Protein AF-A0A6C0C4U4-F1 (afdb_monomer_lite)

Structure (mmCIF, N/CA/C/O backbone):
data_AF-A0A6C0C4U4-F1
#
_entry.id   AF-A0A6C0C4U4-F1
#
loop_
_atom_site.group_PDB
_atom_site.id
_atom_site.type_symbol
_atom_site.label_atom_id
_atom_site.label_alt_id
_atom_site.label_comp_id
_atom_site.label_asym_id
_atom_site.label_entity_id
_atom_site.label_seq_id
_atom_site.pdbx_PDB_ins_code
_atom_site.Cartn_x
_atom_site.Cartn_y
_atom_site.Cartn_z
_atom_site.occupancy
_atom_site.B_iso_or_equiv
_atom_site.auth_seq_id
_atom_site.auth_comp_id
_atom_site.auth_asym_id
_atom_site.auth_atom_id
_atom_site.pdbx_PDB_model_num
ATOM 1 N N . MET A 1 1 ? -7.429 -11.064 2.525 1.00 60.97 1 MET A N 1
ATOM 2 C CA . MET A 1 1 ? -8.291 -10.091 1.809 1.00 60.97 1 MET A CA 1
ATOM 3 C C . MET A 1 1 ? -7.505 -9.223 0.812 1.00 60.97 1 MET A C 1
ATOM 5 O O . MET A 1 1 ? -8.133 -8.615 -0.039 1.00 60.97 1 MET A O 1
ATOM 9 N N . PHE A 1 2 ? -6.162 -9.239 0.836 1.00 70.19 2 PHE A N 1
ATOM 10 C CA . PHE A 1 2 ? -5.295 -8.494 -0.093 1.00 70.19 2 PHE A CA 1
ATOM 11 C C . PHE A 1 2 ? -4.650 -9.328 -1.211 1.00 70.19 2 PHE A C 1
ATOM 13 O O . PHE A 1 2 ? -4.129 -8.753 -2.158 1.00 70.19 2 PHE A O 1
ATOM 20 N N . ALA A 1 3 ? -4.752 -10.660 -1.165 1.00 76.62 3 ALA A N 1
ATOM 21 C CA . ALA A 1 3 ? -4.061 -11.582 -2.076 1.00 76.62 3 ALA A CA 1
ATOM 22 C C . ALA A 1 3 ? -4.167 -11.245 -3.578 1.00 76.62 3 ALA A C 1
ATOM 24 O O . ALA A 1 3 ? -3.235 -11.491 -4.340 1.00 76.62 3 ALA A O 1
ATOM 25 N N . SER A 1 4 ? -5.288 -10.677 -4.037 1.00 84.38 4 SER A N 1
ATOM 26 C CA . SER A 1 4 ? -5.429 -10.240 -5.432 1.00 84.38 4 SER A CA 1
ATOM 27 C C . SER A 1 4 ? -4.593 -9.001 -5.765 1.00 84.38 4 SER A C 1
ATOM 29 O O . SER A 1 4 ? -4.075 -8.901 -6.873 1.00 84.38 4 SER A O 1
ATOM 31 N N . LEU A 1 5 ? -4.480 -8.057 -4.828 1.00 84.50 5 LEU A N 1
ATOM 32 C CA . LEU A 1 5 ? -3.651 -6.862 -4.971 1.00 84.50 5 LEU A CA 1
ATOM 33 C C . LEU A 1 5 ? -2.167 -7.220 -4.847 1.00 84.50 5 LEU A C 1
ATOM 35 O O . LEU A 1 5 ? -1.385 -6.811 -5.696 1.00 84.50 5 LEU A O 1
ATOM 39 N N . GLU A 1 6 ? -1.810 -8.057 -3.869 1.00 83.88 6 GLU A N 1
ATOM 40 C CA . GLU A 1 6 ? -0.453 -8.596 -3.665 1.00 83.88 6 GLU A CA 1
ATOM 41 C C . GLU A 1 6 ? 0.088 -9.246 -4.937 1.00 83.88 6 GLU A C 1
ATOM 43 O O . GLU A 1 6 ? 1.147 -8.872 -5.434 1.00 83.88 6 GLU A O 1
ATOM 48 N N . ARG A 1 7 ? -0.685 -10.161 -5.537 1.00 85.75 7 ARG A N 1
ATOM 49 C CA . ARG A 1 7 ? -0.300 -10.818 -6.794 1.00 85.75 7 ARG A CA 1
ATOM 50 C C . ARG A 1 7 ? -0.074 -9.827 -7.931 1.00 85.75 7 ARG A C 1
ATOM 52 O O . ARG A 1 7 ? 0.844 -10.023 -8.723 1.00 85.75 7 ARG A O 1
ATOM 59 N N . LYS A 1 8 ? -0.894 -8.775 -8.024 1.00 87.81 8 LYS A N 1
ATOM 60 C CA . LYS A 1 8 ? -0.727 -7.742 -9.054 1.00 87.81 8 LYS A CA 1
ATOM 61 C C . LYS A 1 8 ? 0.526 -6.908 -8.823 1.00 87.81 8 LYS A C 1
ATOM 63 O O . LYS A 1 8 ? 1.274 -6.698 -9.772 1.00 87.81 8 LYS A O 1
ATOM 68 N N . ILE A 1 9 ? 0.781 -6.492 -7.587 1.00 87.50 9 ILE A N 1
ATOM 69 C CA . ILE A 1 9 ? 2.003 -5.768 -7.224 1.00 87.50 9 ILE A CA 1
ATOM 70 C C . ILE A 1 9 ? 3.238 -6.615 -7.572 1.00 87.50 9 ILE A C 1
ATOM 72 O O . ILE A 1 9 ? 4.117 -6.145 -8.289 1.00 87.50 9 ILE A O 1
ATOM 76 N N . ILE A 1 10 ? 3.247 -7.898 -7.193 1.00 86.69 10 ILE A N 1
ATOM 77 C CA . ILE A 1 10 ? 4.344 -8.826 -7.514 1.00 86.69 10 ILE A CA 1
ATOM 78 C C . ILE A 1 10 ? 4.531 -8.981 -9.030 1.00 86.69 10 ILE A C 1
ATOM 80 O O . ILE A 1 10 ? 5.655 -8.947 -9.529 1.00 86.69 10 ILE A O 1
ATOM 84 N N . SER A 1 11 ? 3.438 -9.085 -9.796 1.00 87.69 11 SER A N 1
ATOM 85 C CA . SER A 1 11 ? 3.509 -9.161 -11.265 1.00 87.69 11 SER A CA 1
ATOM 86 C C . SER A 1 11 ? 4.091 -7.905 -11.924 1.00 87.69 11 SER A C 1
ATOM 88 O O . SER A 1 11 ? 4.582 -7.976 -13.047 1.00 87.69 11 SER A O 1
ATOM 90 N N . LYS A 1 12 ? 4.073 -6.768 -11.218 1.00 85.56 12 LYS A N 1
ATOM 91 C CA . LYS A 1 12 ? 4.654 -5.489 -11.640 1.00 85.56 12 LYS A CA 1
ATOM 92 C C . LYS A 1 12 ? 6.094 -5.304 -11.153 1.00 85.56 12 LYS A C 1
ATOM 94 O O . LYS A 1 12 ? 6.541 -4.173 -11.044 1.00 85.56 12 LYS A O 1
ATOM 99 N N . ASN A 1 13 ? 6.820 -6.388 -10.870 1.00 87.69 13 ASN A N 1
ATOM 100 C CA . ASN A 1 13 ? 8.241 -6.359 -10.496 1.00 87.69 13 ASN A CA 1
ATOM 101 C C . ASN A 1 13 ? 8.538 -5.715 -9.125 1.00 87.69 13 ASN A C 1
ATOM 103 O O . ASN A 1 13 ? 9.639 -5.226 -8.868 1.00 87.69 13 ASN A O 1
ATOM 107 N N . TYR A 1 14 ? 7.562 -5.760 -8.221 1.00 87.75 14 TYR A N 1
ATOM 108 C CA . TYR A 1 14 ? 7.769 -5.447 -6.813 1.00 87.75 14 TYR A CA 1
ATOM 109 C C . TYR A 1 14 ? 7.982 -6.730 -6.005 1.00 87.75 14 TYR A C 1
ATOM 111 O O . TYR A 1 14 ? 7.332 -7.741 -6.264 1.00 87.75 14 TYR A O 1
ATOM 119 N N . ASP A 1 15 ? 8.838 -6.672 -4.990 1.00 87.56 15 ASP A N 1
ATOM 120 C CA . ASP A 1 15 ? 8.948 -7.709 -3.965 1.00 87.56 15 ASP A CA 1
ATOM 121 C C . ASP A 1 15 ? 8.386 -7.215 -2.640 1.00 87.56 15 ASP A C 1
ATOM 123 O O . ASP A 1 15 ? 8.477 -6.033 -2.295 1.00 87.56 15 ASP A O 1
ATOM 127 N N . GLU A 1 16 ? 7.812 -8.149 -1.887 1.00 83.88 16 GLU A N 1
ATOM 128 C CA . GLU A 1 16 ? 7.396 -7.889 -0.519 1.00 83.88 16 GLU A CA 1
ATOM 129 C C . GLU A 1 16 ? 8.616 -7.497 0.320 1.00 83.88 16 GLU A C 1
ATOM 131 O O . GLU A 1 16 ? 9.642 -8.180 0.354 1.00 83.88 16 GLU A O 1
ATOM 136 N N . HIS A 1 17 ? 8.492 -6.371 1.007 1.00 79.88 17 HIS A N 1
ATOM 137 C CA . HIS A 1 17 ? 9.498 -5.862 1.910 1.00 79.88 17 HIS A CA 1
ATOM 138 C C . HIS A 1 17 ? 8.855 -5.557 3.253 1.00 79.88 17 HIS A C 1
ATOM 140 O O . HIS A 1 17 ? 8.264 -4.492 3.448 1.00 79.88 17 HIS A O 1
ATOM 146 N N . ILE A 1 18 ? 9.006 -6.493 4.184 1.00 68.69 18 ILE A N 1
ATOM 147 C CA . ILE A 1 18 ? 8.516 -6.342 5.549 1.00 68.69 18 ILE A CA 1
ATOM 148 C C . ILE A 1 18 ? 9.559 -5.556 6.345 1.00 68.69 18 ILE A C 1
ATOM 150 O O . ILE A 1 18 ? 10.585 -6.104 6.756 1.00 68.69 18 ILE A O 1
ATOM 154 N N . ASP A 1 19 ? 9.309 -4.263 6.554 1.00 64.56 19 ASP A N 1
ATOM 155 C CA . ASP A 1 19 ? 10.116 -3.459 7.470 1.00 64.56 19 ASP A CA 1
ATOM 156 C C . ASP A 1 19 ? 9.517 -3.529 8.879 1.00 64.56 19 ASP A C 1
ATOM 158 O O . ASP A 1 19 ? 8.615 -2.777 9.249 1.00 64.56 19 ASP A O 1
ATOM 162 N N . TYR A 1 20 ? 10.029 -4.462 9.684 1.00 57.94 20 TYR A N 1
ATOM 163 C CA . TYR A 1 20 ? 9.595 -4.682 11.067 1.00 57.94 20 TYR A CA 1
ATOM 164 C C . TYR A 1 20 ? 9.893 -3.503 12.013 1.00 57.94 20 TYR A C 1
ATOM 166 O O . TYR A 1 20 ? 9.541 -3.567 13.191 1.00 57.94 20 TYR A O 1
ATOM 174 N N . LYS A 1 21 ? 10.552 -2.429 11.546 1.00 55.66 21 LYS A N 1
ATOM 175 C CA . LYS A 1 21 ? 10.867 -1.263 12.387 1.00 55.66 21 LYS A CA 1
ATOM 176 C C . LYS A 1 21 ? 9.654 -0.389 12.701 1.00 55.66 21 LYS A C 1
ATOM 178 O O . LYS A 1 21 ? 9.648 0.248 13.751 1.00 55.66 21 LYS A O 1
ATOM 183 N N . ASN A 1 22 ? 8.625 -0.394 11.853 1.00 57.47 22 ASN A N 1
ATOM 184 C CA . ASN A 1 22 ? 7.375 0.322 12.097 1.00 57.47 22 ASN A CA 1
ATOM 185 C C . ASN A 1 22 ? 6.264 -0.688 12.395 1.00 57.47 22 ASN A C 1
ATOM 187 O O . ASN A 1 22 ? 5.668 -1.259 11.488 1.00 57.47 22 ASN A O 1
ATOM 191 N N . GLY A 1 23 ? 5.944 -0.892 13.677 1.00 59.28 23 GLY A N 1
ATOM 192 C CA . GLY A 1 23 ? 4.877 -1.803 14.133 1.00 59.28 23 GLY A CA 1
ATOM 193 C C . GLY A 1 23 ? 3.446 -1.422 13.704 1.00 59.28 23 GLY A C 1
ATOM 194 O O . GLY A 1 23 ? 2.479 -1.996 14.203 1.00 59.28 23 GLY A O 1
ATOM 195 N N . SER A 1 24 ? 3.307 -0.435 12.819 1.00 68.56 24 SER A N 1
ATOM 196 C CA . SER A 1 24 ? 2.077 0.038 12.178 1.00 68.56 24 SER A CA 1
ATOM 197 C C . SER A 1 24 ? 1.973 -0.344 10.694 1.00 68.56 24 SER A C 1
ATOM 199 O O . SER A 1 24 ? 0.941 -0.061 10.079 1.00 68.56 24 SER A O 1
ATOM 201 N N . ASN A 1 25 ? 3.005 -0.974 10.117 1.00 76.31 25 ASN A N 1
ATOM 202 C CA . AS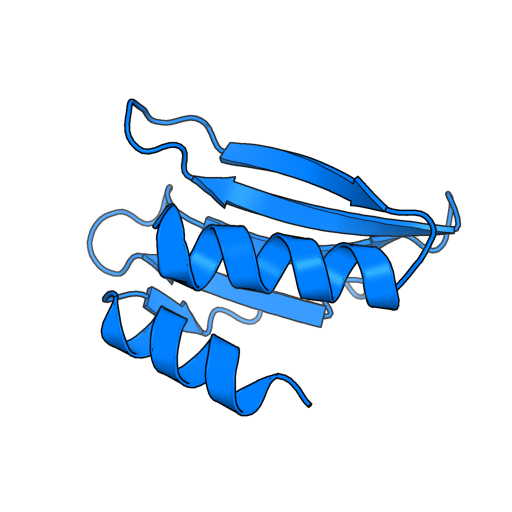N A 1 25 ? 3.007 -1.372 8.713 1.00 76.31 25 ASN A CA 1
ATOM 203 C C . ASN A 1 25 ? 2.142 -2.619 8.510 1.00 76.31 25 ASN A C 1
ATOM 205 O O . ASN A 1 25 ? 2.380 -3.659 9.125 1.00 76.31 25 ASN A O 1
ATOM 209 N N . ILE A 1 26 ? 1.113 -2.500 7.670 1.00 83.81 26 ILE A N 1
ATOM 210 C CA . ILE A 1 26 ? 0.237 -3.623 7.323 1.00 83.81 26 ILE A CA 1
ATOM 211 C C . ILE A 1 26 ? 0.935 -4.501 6.280 1.00 83.81 26 ILE A C 1
ATOM 213 O O . ILE A 1 26 ? 0.911 -5.721 6.397 1.00 83.81 26 ILE A O 1
ATOM 217 N N . TRP A 1 27 ? 1.529 -3.876 5.262 1.00 85.12 27 TRP A N 1
ATOM 218 C CA . TRP A 1 27 ? 2.280 -4.518 4.183 1.00 85.12 27 TRP A CA 1
ATOM 219 C C . TRP A 1 27 ? 3.024 -3.449 3.371 1.00 85.12 27 TRP A C 1
ATOM 221 O O . TRP A 1 27 ? 2.587 -2.296 3.251 1.00 85.12 27 TRP A O 1
ATOM 231 N N . SER A 1 28 ? 4.167 -3.834 2.812 1.00 86.94 28 SER A 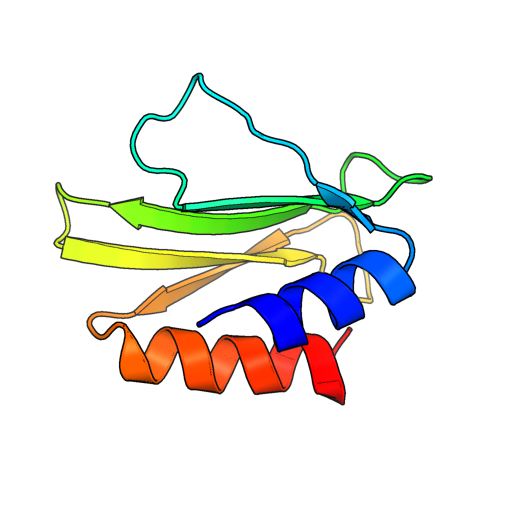N 1
ATOM 232 C CA . SER A 1 28 ? 5.062 -2.944 2.080 1.00 86.94 28 SER A CA 1
ATOM 233 C C . SER A 1 28 ? 5.745 -3.708 0.949 1.00 86.94 28 SER A C 1
ATOM 235 O O . SER A 1 28 ? 6.129 -4.864 1.111 1.00 86.94 28 SER A O 1
ATOM 237 N N . TYR A 1 29 ? 5.897 -3.051 -0.197 1.00 88.12 29 TYR A N 1
ATOM 238 C CA . TYR A 1 29 ? 6.460 -3.613 -1.419 1.00 88.12 29 TYR A CA 1
ATOM 239 C C . TYR A 1 29 ? 7.465 -2.650 -2.019 1.00 88.12 29 TYR A C 1
ATOM 241 O O . TYR A 1 29 ? 7.169 -1.466 -2.167 1.00 88.12 29 TYR A O 1
ATOM 249 N N . LYS A 1 30 ? 8.632 -3.157 -2.406 1.00 87.81 30 LYS A N 1
ATOM 250 C CA . LYS A 1 30 ? 9.689 -2.371 -3.049 1.00 87.81 30 LYS A CA 1
ATOM 251 C C . LYS A 1 30 ? 9.889 -2.831 -4.479 1.00 87.81 30 LYS A C 1
ATOM 253 O O . LYS A 1 30 ? 9.878 -4.030 -4.749 1.00 87.81 30 LYS A O 1
ATOM 258 N N . TYR A 1 31 ? 10.070 -1.883 -5.386 1.00 87.00 31 TYR A N 1
ATOM 259 C CA . TYR A 1 31 ? 10.406 -2.192 -6.766 1.00 87.00 31 TYR A CA 1
ATOM 260 C C . TYR A 1 31 ? 11.825 -2.765 -6.830 1.00 87.00 31 TYR A C 1
ATOM 262 O O . TYR A 1 31 ? 12.746 -2.219 -6.216 1.00 87.00 31 TYR A O 1
ATOM 270 N N . LYS A 1 32 ? 12.007 -3.873 -7.556 1.00 83.50 32 LYS A N 1
ATOM 271 C CA . LYS A 1 32 ? 13.280 -4.615 -7.580 1.00 83.50 32 LYS A CA 1
ATOM 272 C C . LYS A 1 32 ? 14.447 -3.792 -8.112 1.00 83.50 32 LYS A C 1
ATOM 274 O O . LYS A 1 32 ? 15.528 -3.821 -7.532 1.00 83.50 32 LYS A O 1
ATOM 279 N N . ASP A 1 33 ? 14.215 -3.049 -9.191 1.00 81.88 33 ASP A N 1
ATOM 280 C CA . ASP A 1 33 ? 15.292 -2.357 -9.909 1.00 81.88 33 ASP A CA 1
ATOM 281 C C . ASP A 1 33 ? 15.543 -0.937 -9.376 1.00 81.88 33 ASP A C 1
ATOM 283 O O . ASP A 1 33 ? 16.621 -0.376 -9.565 1.00 81.88 33 ASP A O 1
ATOM 287 N N . TYR A 1 34 ? 14.560 -0.363 -8.676 1.00 78.38 34 TYR A N 1
ATOM 288 C CA . TYR A 1 34 ? 14.595 0.995 -8.132 1.00 78.38 34 TYR A CA 1
ATOM 289 C C . TYR A 1 34 ? 14.035 0.996 -6.708 1.00 78.38 34 TYR A C 1
ATOM 291 O O . TYR A 1 34 ? 12.854 1.261 -6.507 1.00 78.38 34 TYR A O 1
ATOM 299 N N . PRO A 1 35 ? 14.879 0.753 -5.689 1.00 70.38 35 PRO A N 1
ATOM 300 C CA . PRO A 1 35 ? 14.440 0.630 -4.296 1.00 70.38 35 PRO A CA 1
ATOM 301 C C . PRO A 1 35 ? 13.765 1.877 -3.702 1.00 70.38 35 PRO A C 1
ATOM 303 O O . PRO A 1 35 ? 13.223 1.801 -2.600 1.00 70.38 35 PRO A O 1
ATOM 306 N N . ILE A 1 36 ? 13.841 3.018 -4.396 1.00 74.75 36 ILE A N 1
ATOM 307 C CA . ILE A 1 36 ? 13.140 4.260 -4.040 1.00 74.75 36 ILE A CA 1
ATOM 308 C C . ILE A 1 36 ? 11.626 4.164 -4.283 1.00 74.75 36 ILE A C 1
ATOM 310 O O . ILE A 1 36 ? 10.852 4.822 -3.585 1.00 74.75 36 ILE A O 1
ATOM 314 N N . ASP A 1 37 ? 11.212 3.308 -5.219 1.00 83.00 37 ASP A N 1
ATOM 315 C CA . ASP A 1 37 ? 9.819 3.092 -5.572 1.00 83.00 37 ASP A CA 1
ATOM 316 C C . ASP A 1 37 ? 9.236 2.055 -4.618 1.00 83.00 37 ASP A C 1
ATOM 318 O O . ASP A 1 37 ? 9.470 0.846 -4.729 1.00 83.00 37 ASP A O 1
ATOM 322 N N . GLN A 1 38 ? 8.475 2.547 -3.646 1.00 86.44 38 GLN A N 1
ATOM 323 C CA . GLN A 1 38 ? 7.886 1.729 -2.598 1.00 86.44 38 GLN A CA 1
ATOM 324 C C . GLN A 1 38 ? 6.384 1.977 -2.516 1.00 86.44 38 GLN A C 1
ATOM 326 O O . GLN A 1 38 ? 5.915 3.113 -2.556 1.00 86.44 38 GLN A O 1
ATOM 331 N N . ILE A 1 39 ? 5.635 0.889 -2.374 1.00 88.81 39 ILE A N 1
ATOM 332 C CA . ILE A 1 39 ? 4.208 0.907 -2.086 1.00 88.81 39 ILE A CA 1
ATOM 333 C C . ILE A 1 39 ? 4.041 0.460 -0.641 1.00 88.81 39 ILE A C 1
ATOM 335 O O . ILE A 1 39 ? 4.473 -0.638 -0.288 1.00 88.81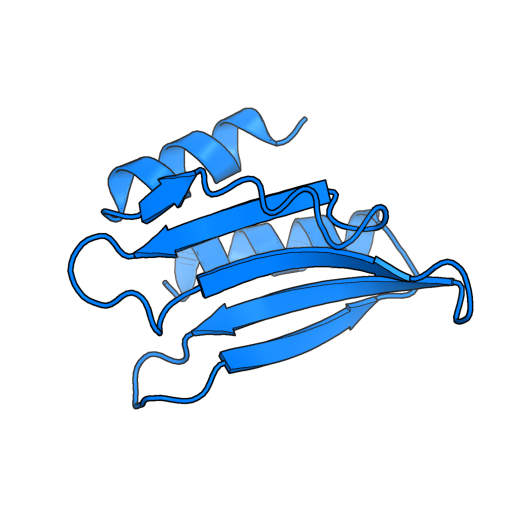 39 ILE A O 1
ATOM 339 N N . THR A 1 40 ? 3.418 1.280 0.198 1.00 89.44 40 THR A N 1
ATOM 340 C CA . THR A 1 40 ? 3.154 0.924 1.598 1.00 89.44 40 THR A CA 1
ATOM 341 C C . THR A 1 40 ? 1.700 1.145 1.952 1.00 89.44 40 THR A C 1
ATOM 343 O O . THR A 1 40 ? 1.047 2.065 1.455 1.00 89.44 40 THR A O 1
ATOM 346 N N . LEU A 1 41 ? 1.192 0.292 2.835 1.00 89.25 41 LEU A N 1
ATOM 347 C CA . LEU A 1 41 ? -0.016 0.571 3.585 1.00 89.25 41 LEU A CA 1
ATOM 348 C C . LEU A 1 41 ? 0.307 0.467 5.070 1.00 89.25 41 LEU A C 1
ATOM 350 O O . LEU A 1 41 ? 0.702 -0.588 5.570 1.00 89.25 41 LEU A O 1
ATOM 354 N N . ASP A 1 42 ? 0.051 1.556 5.768 1.00 90.00 42 ASP A N 1
ATOM 355 C CA . ASP A 1 42 ? 0.252 1.694 7.198 1.00 90.00 42 ASP A CA 1
ATOM 356 C C . ASP A 1 42 ? -1.072 2.082 7.863 1.00 90.00 42 ASP A C 1
ATOM 358 O O . ASP A 1 42 ? -1.963 2.669 7.240 1.00 90.00 42 ASP A O 1
ATOM 362 N N . TYR A 1 43 ? -1.214 1.759 9.144 1.00 88.12 43 TYR A N 1
ATOM 363 C CA . TYR A 1 43 ? -2.303 2.273 9.969 1.00 88.12 43 TYR A CA 1
ATOM 364 C C . TYR A 1 43 ? -1.734 3.029 11.161 1.00 88.12 43 TYR A C 1
ATOM 366 O O . TYR A 1 43 ? -1.118 2.451 12.061 1.00 88.12 43 TYR A O 1
ATOM 374 N N . ASP A 1 44 ? -1.940 4.341 11.154 1.00 87.44 44 ASP A N 1
ATOM 375 C CA . ASP A 1 44 ? -1.494 5.217 12.221 1.00 87.44 44 ASP A CA 1
ATOM 376 C C . ASP A 1 44 ? -2.566 5.295 13.310 1.00 87.44 44 ASP A C 1
ATOM 378 O O . ASP A 1 44 ? -3.633 5.885 13.132 1.00 87.44 44 ASP A O 1
ATOM 382 N N . LYS A 1 45 ? -2.254 4.695 14.462 1.00 84.94 45 LYS A N 1
ATOM 383 C CA . LYS A 1 45 ? -3.122 4.666 15.645 1.00 84.94 45 LYS A CA 1
ATOM 384 C C . LYS A 1 45 ? -3.244 6.021 16.341 1.00 84.94 45 LYS A C 1
ATOM 386 O O . LYS A 1 45 ? -4.185 6.208 17.102 1.00 84.94 45 LYS A O 1
ATOM 391 N N . THR A 1 46 ? -2.297 6.939 16.138 1.00 86.88 46 THR A N 1
ATOM 392 C CA . THR A 1 46 ? -2.309 8.251 16.806 1.00 86.88 46 THR A CA 1
ATOM 393 C C . THR A 1 46 ? -3.342 9.185 16.192 1.00 86.88 46 THR A C 1
ATOM 395 O O . THR A 1 46 ? -4.012 9.919 16.914 1.00 86.88 46 THR A O 1
ATOM 398 N N . ILE A 1 47 ? -3.501 9.114 14.870 1.00 87.25 47 ILE A N 1
ATOM 3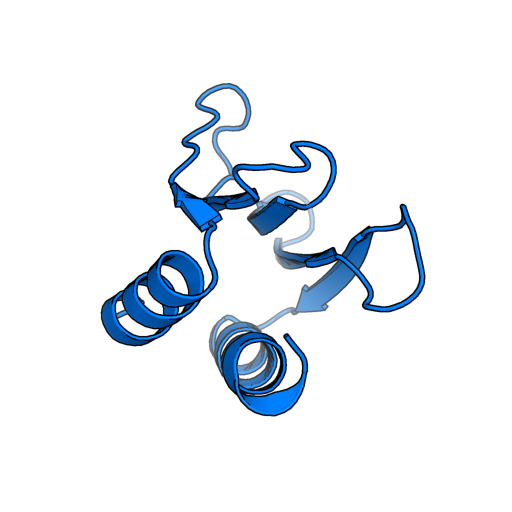99 C CA . ILE A 1 47 ? -4.467 9.916 14.110 1.00 87.25 47 ILE A CA 1
ATOM 400 C C . ILE A 1 47 ? -5.682 9.108 13.636 1.00 87.25 47 ILE A C 1
ATOM 402 O O . ILE A 1 47 ? -6.574 9.692 13.029 1.00 87.25 47 ILE A O 1
ATOM 406 N N . ASP A 1 48 ? -5.714 7.800 13.913 1.00 87.62 48 ASP A N 1
ATOM 407 C CA . ASP A 1 48 ? -6.751 6.843 13.498 1.00 87.62 48 ASP A CA 1
ATOM 408 C C . ASP A 1 48 ? -7.005 6.848 11.978 1.00 87.62 48 ASP A C 1
ATOM 410 O O . ASP A 1 48 ? -8.130 7.009 11.501 1.00 87.62 48 ASP A O 1
ATOM 414 N N . LYS A 1 49 ? -5.930 6.717 11.184 1.00 91.25 49 LYS A N 1
ATOM 415 C CA . LYS A 1 49 ? -6.016 6.741 9.712 1.00 91.25 49 LYS A CA 1
ATOM 416 C C . LYS A 1 49 ? -5.178 5.667 9.046 1.00 91.25 49 LYS A C 1
ATOM 418 O O . LYS A 1 49 ? -4.069 5.346 9.468 1.00 91.25 49 LYS A O 1
ATOM 423 N N . TYR A 1 50 ? -5.699 5.175 7.929 1.00 90.00 50 TYR A N 1
ATOM 424 C CA . TYR A 1 50 ? -4.957 4.365 6.972 1.00 90.00 50 TYR A CA 1
ATOM 425 C C . TYR A 1 50 ? -4.154 5.277 6.056 1.00 90.00 50 TYR A C 1
ATOM 427 O O . TYR A 1 50 ? -4.694 6.230 5.489 1.00 90.00 50 TYR A O 1
ATOM 435 N N . ILE A 1 51 ? -2.878 4.964 5.902 1.00 91.12 51 ILE A N 1
ATOM 436 C CA . ILE A 1 51 ? -1.922 5.723 5.111 1.00 91.12 51 ILE A CA 1
ATOM 437 C C . ILE A 1 51 ? -1.473 4.818 3.976 1.00 91.12 51 ILE A C 1
ATOM 439 O O . ILE A 1 51 ? -0.894 3.764 4.217 1.00 91.12 51 ILE A O 1
ATOM 443 N N . PHE A 1 52 ? -1.765 5.213 2.744 1.00 91.56 52 PHE A N 1
ATOM 444 C CA . PHE A 1 52 ? -1.331 4.490 1.556 1.00 91.56 52 PHE A CA 1
ATOM 445 C C . PHE A 1 52 ? -0.330 5.339 0.783 1.00 91.56 52 PHE A C 1
ATOM 447 O O . PHE A 1 52 ? -0.667 6.453 0.374 1.00 91.56 52 PHE A O 1
ATOM 454 N N . SER A 1 53 ? 0.877 4.816 0.587 1.00 90.12 53 SER A N 1
ATOM 455 C CA . SER A 1 53 ? 1.950 5.465 -0.166 1.00 90.12 53 SER A CA 1
ATOM 456 C C . SER A 1 53 ? 2.273 4.674 -1.429 1.00 90.12 53 SER A C 1
ATOM 458 O O . SER A 1 53 ? 2.272 3.443 -1.395 1.00 90.12 53 SER A O 1
ATOM 460 N N . PHE A 1 54 ? 2.522 5.356 -2.547 1.00 89.88 54 PHE A N 1
ATOM 461 C CA . PHE A 1 54 ? 2.887 4.732 -3.823 1.00 89.88 54 PHE A CA 1
ATOM 462 C C . PHE A 1 54 ? 3.727 5.676 -4.701 1.00 89.88 54 PHE A C 1
ATOM 464 O O . PHE A 1 54 ? 3.579 6.897 -4.591 1.00 89.88 54 PHE A O 1
ATOM 471 N N . PRO A 1 55 ? 4.576 5.151 -5.602 1.00 88.50 55 PRO A N 1
ATOM 472 C CA . PRO A 1 55 ? 5.401 5.976 -6.480 1.00 88.50 55 PRO A CA 1
ATOM 473 C C . PRO A 1 55 ? 4.569 6.616 -7.598 1.00 88.50 55 PRO A C 1
ATOM 475 O O . PRO A 1 55 ? 3.666 5.993 -8.167 1.00 88.50 55 PRO A O 1
ATOM 478 N N . MET A 1 56 ? 4.872 7.868 -7.943 1.00 83.94 56 MET A N 1
ATOM 479 C CA . MET A 1 56 ? 4.268 8.526 -9.104 1.00 83.94 56 MET A CA 1
ATOM 480 C C . MET A 1 56 ? 4.997 8.140 -10.399 1.00 83.94 56 MET A C 1
ATOM 482 O O . MET A 1 56 ? 6.221 8.125 -10.445 1.00 83.94 56 MET A O 1
ATOM 486 N N . LYS A 1 57 ? 4.257 7.944 -11.503 1.00 70.94 57 LYS A N 1
ATOM 487 C CA . LYS A 1 57 ? 4.815 7.583 -12.829 1.00 70.94 57 LYS A CA 1
ATOM 488 C C . LYS A 1 57 ? 5.915 8.513 -13.352 1.00 70.94 57 LYS A C 1
ATOM 490 O O . LYS A 1 57 ? 6.664 8.125 -14.240 1.00 70.94 57 LYS A O 1
ATOM 495 N N . THR A 1 58 ? 5.954 9.759 -12.888 1.00 63.97 58 THR A N 1
ATOM 496 C CA . THR A 1 58 ? 6.781 10.832 -13.456 1.00 63.97 58 THR A CA 1
ATOM 497 C C . THR A 1 58 ? 7.919 11.299 -12.548 1.00 63.97 58 THR A C 1
ATOM 499 O O . THR A 1 58 ? 8.488 12.354 -12.821 1.00 63.97 58 THR A O 1
ATOM 502 N N . GLY A 1 59 ? 8.295 10.570 -11.491 1.00 57.31 59 GLY A N 1
ATOM 503 C CA . GLY A 1 59 ? 9.514 10.926 -10.758 1.00 57.31 59 GLY A CA 1
ATOM 504 C C . GLY A 1 59 ? 9.746 10.222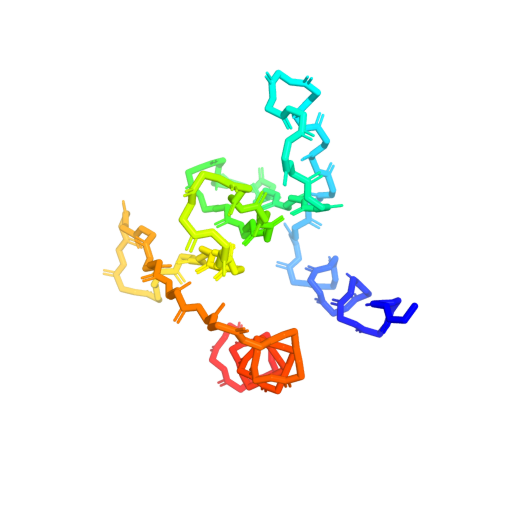 -9.425 1.00 57.31 59 GLY A C 1
ATOM 505 O O . GLY A 1 59 ? 8.934 9.430 -8.970 1.00 57.31 59 GLY A O 1
ATOM 506 N N . ASN A 1 60 ? 10.858 10.606 -8.787 1.00 65.94 60 ASN A N 1
ATOM 507 C CA . ASN A 1 60 ? 11.401 10.092 -7.518 1.00 65.94 60 ASN A CA 1
ATOM 508 C C . ASN A 1 60 ? 10.559 10.453 -6.269 1.00 65.94 60 ASN A C 1
ATOM 510 O O . ASN A 1 60 ? 11.117 10.666 -5.191 1.00 65.94 60 ASN A O 1
ATOM 514 N N . ILE A 1 61 ? 9.244 10.641 -6.411 1.00 73.69 61 ILE A N 1
ATOM 515 C CA . ILE A 1 61 ? 8.362 11.130 -5.345 1.00 73.69 61 ILE A CA 1
ATOM 516 C C . ILE A 1 61 ? 7.248 10.112 -5.108 1.00 73.69 61 ILE A C 1
ATOM 518 O O . ILE A 1 61 ? 6.500 9.766 -6.024 1.00 73.69 61 ILE A O 1
ATOM 522 N N . ASN A 1 62 ? 7.102 9.698 -3.849 1.00 82.06 62 ASN A N 1
ATOM 523 C CA . ASN A 1 62 ? 5.986 8.872 -3.404 1.00 82.06 62 ASN A CA 1
ATOM 524 C C . ASN A 1 62 ? 4.805 9.766 -3.013 1.00 82.06 62 ASN A C 1
ATOM 526 O O . ASN A 1 62 ? 4.938 10.684 -2.198 1.00 82.06 62 ASN A O 1
ATOM 530 N N . TYR A 1 63 ? 3.638 9.499 -3.594 1.00 87.12 63 TYR A N 1
ATOM 531 C CA . TYR A 1 63 ? 2.389 10.137 -3.208 1.00 87.12 63 TYR A CA 1
ATOM 532 C C . TYR A 1 63 ? 1.770 9.380 -2.040 1.00 87.12 63 TYR A C 1
ATOM 534 O O . TYR A 1 63 ? 1.698 8.154 -2.058 1.00 87.12 63 TYR A O 1
ATOM 542 N N . THR A 1 64 ? 1.301 10.113 -1.031 1.00 89.94 64 THR A N 1
ATOM 543 C CA . THR A 1 64 ? 0.722 9.527 0.180 1.00 89.94 64 THR A CA 1
ATOM 544 C C . THR A 1 64 ? -0.696 10.033 0.387 1.00 89.94 64 THR A C 1
ATOM 546 O O . THR A 1 64 ? -0.951 11.236 0.361 1.00 89.94 64 THR A O 1
ATOM 549 N N . SER A 1 65 ? -1.625 9.103 0.582 1.00 91.06 65 SER A N 1
ATOM 550 C CA . SER A 1 65 ? -3.045 9.367 0.802 1.00 91.06 65 SER A CA 1
ATOM 551 C C . SER A 1 65 ? -3.492 8.863 2.167 1.00 91.06 65 SER A C 1
ATOM 553 O O . SER A 1 65 ? -3.094 7.781 2.596 1.00 91.06 65 SER A O 1
ATOM 555 N N . TYR A 1 66 ? -4.362 9.634 2.817 1.00 93.06 66 TYR A N 1
ATOM 556 C CA . TYR A 1 66 ? -4.890 9.346 4.147 1.00 93.06 66 TYR A CA 1
ATOM 557 C C . TYR A 1 66 ? -6.377 9.013 4.066 1.00 93.06 66 TYR A C 1
ATOM 559 O O . TYR A 1 66 ? -7.144 9.721 3.409 1.00 93.06 66 TYR A O 1
ATOM 567 N N . PHE A 1 67 ? -6.796 7.966 4.769 1.00 93.06 67 PHE A N 1
ATOM 568 C CA . PHE A 1 67 ? -8.175 7.498 4.768 1.00 93.06 67 PHE A CA 1
ATOM 569 C C . PHE A 1 67 ? -8.653 7.195 6.182 1.00 93.06 67 PHE A C 1
ATOM 571 O O . PHE A 1 67 ? -8.038 6.413 6.899 1.00 93.06 67 PHE A O 1
ATOM 578 N N . ASP A 1 68 ? -9.822 7.723 6.535 1.00 91.12 68 ASP A N 1
ATOM 579 C CA . ASP A 1 68 ? -10.466 7.438 7.828 1.00 91.12 68 ASP A CA 1
ATOM 580 C C . ASP A 1 68 ? -11.187 6.074 7.831 1.00 91.12 68 ASP A C 1
ATOM 582 O O . ASP A 1 68 ? -11.666 5.600 8.852 1.00 91.12 68 ASP A O 1
ATOM 586 N N . SER A 1 69 ? -11.329 5.430 6.666 1.00 89.69 69 SER A N 1
ATOM 587 C CA . SER A 1 69 ? -12.014 4.142 6.535 1.00 89.69 69 SER A CA 1
ATOM 588 C C . SER A 1 69 ? -11.196 3.170 5.709 1.00 89.69 69 SER A C 1
ATOM 590 O O . SER A 1 69 ? -10.849 3.457 4.559 1.00 89.69 69 SER A O 1
ATOM 592 N N . TYR A 1 70 ? -11.022 1.968 6.257 1.00 86.12 70 TYR A N 1
ATOM 593 C CA . TYR A 1 70 ? -10.424 0.829 5.570 1.00 86.12 70 TYR A CA 1
ATOM 594 C C . TYR A 1 70 ? -11.065 0.586 4.196 1.00 86.12 70 TYR A C 1
ATOM 596 O O . TYR A 1 70 ? -10.377 0.463 3.190 1.00 86.12 70 TYR A O 1
ATOM 604 N N . SER A 1 71 ? -12.399 0.609 4.113 1.00 89.62 71 SER A N 1
ATOM 605 C CA . SER A 1 71 ? -13.116 0.353 2.855 1.00 89.62 71 SER A CA 1
ATOM 606 C C . SER A 1 71 ? -12.781 1.358 1.743 1.00 89.62 71 SER A C 1
ATOM 608 O O . SER A 1 71 ? -12.706 0.980 0.571 1.00 89.62 71 SER A O 1
ATOM 610 N N . LYS A 1 72 ? -12.557 2.632 2.100 1.00 91.12 72 LYS A N 1
ATOM 611 C CA . LYS A 1 72 ? -12.160 3.685 1.156 1.00 91.12 72 LYS A CA 1
ATOM 612 C C . LYS A 1 72 ? -10.713 3.494 0.715 1.00 91.12 72 LYS A C 1
ATOM 614 O O . LYS A 1 72 ? -10.455 3.565 -0.484 1.00 91.12 72 LYS A O 1
ATOM 619 N N . ALA A 1 73 ? -9.820 3.183 1.659 1.00 90.19 73 ALA A N 1
ATOM 620 C CA . ALA A 1 73 ? -8.423 2.878 1.367 1.00 90.19 73 ALA A CA 1
ATOM 621 C C . ALA A 1 73 ? -8.322 1.732 0.351 1.00 90.19 73 ALA A C 1
ATOM 623 O O . ALA A 1 73 ? -7.736 1.905 -0.709 1.00 90.19 73 ALA A O 1
ATOM 624 N N . ILE A 1 74 ? -9.009 0.611 0.593 1.00 90.00 74 ILE A N 1
ATOM 625 C CA . ILE A 1 74 ? -8.993 -0.557 -0.301 1.00 90.00 74 ILE A CA 1
ATOM 626 C C . ILE A 1 74 ? -9.479 -0.223 -1.711 1.00 90.00 74 ILE A C 1
ATOM 628 O O . ILE A 1 74 ? -8.831 -0.594 -2.689 1.00 90.00 74 ILE A O 1
ATOM 632 N N . LYS A 1 75 ? -10.605 0.489 -1.841 1.00 91.00 75 LYS A N 1
ATOM 633 C CA . LYS A 1 75 ? -11.123 0.889 -3.160 1.00 91.00 75 LYS A CA 1
ATOM 634 C C . LYS A 1 75 ? -10.123 1.760 -3.916 1.00 91.00 75 LYS A C 1
ATOM 636 O O . LYS A 1 75 ? -9.915 1.549 -5.108 1.00 91.00 75 LYS A O 1
ATOM 641 N N . TYR A 1 76 ? -9.497 2.707 -3.223 1.00 91.44 76 TYR A N 1
ATOM 642 C CA . TYR A 1 76 ? -8.493 3.575 -3.822 1.00 91.44 76 TYR A CA 1
ATOM 643 C C . TYR A 1 76 ? -7.230 2.804 -4.224 1.00 91.44 76 TYR A C 1
ATOM 645 O O . TYR A 1 76 ? -6.740 2.963 -5.337 1.00 91.44 76 TYR A O 1
ATOM 653 N N . MET A 1 77 ? -6.758 1.895 -3.372 1.00 90.94 77 MET A N 1
ATOM 654 C CA . MET A 1 77 ? -5.624 1.021 -3.677 1.00 90.94 77 MET A CA 1
ATOM 655 C C . MET A 1 77 ? -5.888 0.152 -4.906 1.00 90.94 77 MET A C 1
ATOM 657 O O . MET A 1 77 ? -5.005 0.008 -5.745 1.00 90.94 77 MET A O 1
ATOM 661 N N . HIS A 1 78 ? -7.102 -0.390 -5.054 1.00 90.50 78 HIS A N 1
ATOM 662 C CA . HIS A 1 78 ? -7.486 -1.122 -6.262 1.00 90.50 78 HIS A CA 1
ATOM 663 C C . HIS A 1 78 ? -7.348 -0.272 -7.520 1.00 90.50 78 HIS A C 1
ATOM 665 O O . HIS A 1 78 ? -6.770 -0.750 -8.490 1.00 90.50 78 HIS A O 1
ATOM 671 N N . PHE A 1 79 ? -7.836 0.966 -7.498 1.00 90.38 79 PHE A N 1
ATOM 672 C CA . PHE A 1 79 ? -7.680 1.886 -8.622 1.00 90.38 79 PHE A CA 1
ATOM 673 C C . PHE A 1 79 ? -6.199 2.167 -8.919 1.00 90.38 79 PHE A C 1
ATOM 675 O O . PHE A 1 79 ? -5.753 2.022 -10.054 1.00 90.38 79 PHE A O 1
ATOM 682 N N . VAL A 1 80 ? -5.402 2.489 -7.895 1.00 89.50 80 VAL A N 1
ATOM 683 C CA . VAL A 1 80 ? -3.978 2.802 -8.087 1.00 89.50 80 VAL A CA 1
ATOM 684 C C . VAL A 1 80 ? -3.202 1.600 -8.630 1.00 89.50 80 VAL A C 1
ATOM 686 O O . VAL A 1 80 ? -2.446 1.744 -9.580 1.00 89.50 80 VAL A O 1
ATOM 689 N N . ILE A 1 81 ? -3.394 0.407 -8.071 1.00 88.00 81 ILE A N 1
ATOM 690 C CA . ILE A 1 81 ? -2.636 -0.792 -8.463 1.00 88.00 81 ILE A CA 1
ATOM 691 C C . ILE A 1 81 ? -3.081 -1.333 -9.829 1.00 88.00 81 ILE A C 1
ATOM 693 O O . ILE A 1 81 ? -2.285 -1.966 -10.521 1.00 88.00 81 ILE A O 1
ATOM 697 N N . ASN A 1 82 ? -4.346 -1.144 -10.212 1.00 87.56 82 ASN A N 1
ATOM 698 C CA . ASN A 1 82 ? -4.874 -1.692 -11.462 1.00 87.56 82 ASN A CA 1
ATOM 699 C C . ASN A 1 82 ? -4.737 -0.739 -12.646 1.00 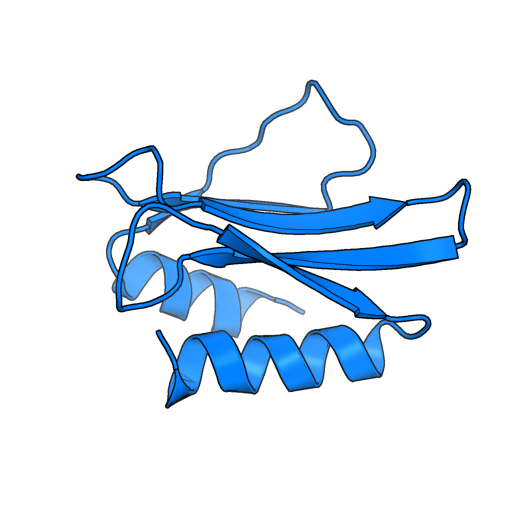87.56 82 ASN A C 1
ATOM 701 O O . ASN A 1 82 ? -4.407 -1.194 -13.739 1.00 87.56 82 ASN A O 1
ATOM 705 N N . ASP A 1 83 ? -5.073 0.530 -12.429 1.00 85.50 83 ASP A N 1
ATOM 706 C CA . ASP A 1 83 ? -5.323 1.491 -13.502 1.00 85.50 83 ASP A CA 1
ATOM 707 C C . ASP A 1 83 ? -4.224 2.557 -13.572 1.00 85.50 83 ASP A C 1
ATOM 709 O O . ASP A 1 83 ? -3.930 3.082 -14.649 1.00 85.50 83 ASP A O 1
ATOM 713 N N . TYR A 1 84 ? -3.605 2.884 -12.431 1.00 84.44 84 TYR A N 1
ATOM 714 C CA . TYR A 1 84 ? -2.497 3.830 -12.387 1.00 84.44 84 TYR A CA 1
ATOM 715 C C . TYR A 1 84 ? -1.159 3.130 -12.615 1.00 84.44 84 TYR A C 1
ATOM 717 O O . TYR A 1 84 ? -0.596 3.312 -13.686 1.00 84.44 84 TYR A O 1
ATOM 725 N N . LEU A 1 85 ? -0.645 2.361 -11.654 1.00 80.81 85 LEU A N 1
ATOM 726 C CA . LEU A 1 85 ? 0.617 1.613 -11.768 1.00 80.81 85 LEU A CA 1
ATOM 727 C C . LEU A 1 85 ? 0.540 0.568 -12.879 1.00 80.81 85 LEU A C 1
ATOM 729 O O . LEU A 1 85 ? 1.596 0.149 -13.400 1.00 80.81 85 LEU A O 1
#

Foldseek 3Di:
DCVVLVVLLVVVQWDWDDDPPDPFWPTKIAHPVHRLFIWTWGQDPVVQWIKTWGDAPPDSDIDIDIGNDPVVVVVVSCCCSPPND

Sequence (85 aa):
MFASLERKIISKNYDEHIDYKNGSNIWSYKYKDYPIDQITLDYDKTIDKYIFSFPMKTGNINYTSYFDSYSKAIKYMHFVINDYL

Organism: NCBI:txid1070528

Radius of gyration: 12.22 Å; chains: 1; bounding box: 28×23×30 Å

pLDDT: mean 83.01, std 9.62, range [55.66, 93.06]

Secondary structure (DSSP, 8-state):
--HHHHHHHHHTTEEE---TT-TTEEEEEEESS-TT-EEEEEEETTTTEEEEEEE-TTSS-EEEEEES-HHHHHHHHHHIIIII-